Protein AF-A0A416M4A1-F1 (afdb_monomer_lite)

Foldseek 3Di:
DDPPWDWDADPNWIKTKDWAQAQFWQWKAFVNDIFGFPDPDHTGITIDTDPDAQDWTKMWTWGCPPVDTDTDIDIDHHDDDD

pLDDT: mean 93.09, std 5.06, range [66.62, 98.06]

Secondary structure (DSSP, 8-state):
--SSPEEEEETTEEEEEEE-S-S-EEEEEETTEEEE---SSSS-EEEEE---SSSEEEEEEEE-TTSS-EEEEEEEE-----

Sequence (82 aa):
MDSPAKVVIKDGKITATVVWSSPNYDYMLVDGTKYLNENKGGNSTFTIPVSGFDCDIAVVGDTVAMSTPHEIEYTLNFKLVK

Structure (mmCIF, N/CA/C/O backbone):
data_AF-A0A416M4A1-F1
#
_entry.id   AF-A0A416M4A1-F1
#
loop_
_atom_site.group_PDB
_atom_site.id
_atom_site.type_symbol
_atom_site.label_atom_id
_atom_site.label_alt_id
_atom_site.label_comp_id
_atom_site.label_asym_id
_atom_site.label_entity_id
_atom_site.label_seq_id
_atom_site.pdbx_PDB_ins_code
_atom_site.Cartn_x
_atom_site.Cartn_y
_atom_site.Cartn_z
_atom_site.occupancy
_atom_site.B_iso_or_equiv
_atom_site.auth_seq_id
_atom_site.auth_comp_id
_atom_site.auth_asym_id
_atom_site.auth_atom_id
_atom_site.pdbx_PDB_model_num
ATOM 1 N N . MET A 1 1 ? -0.788 8.756 -6.443 1.00 87.19 1 MET A N 1
ATOM 2 C CA . MET A 1 1 ? -1.691 7.678 -5.995 1.00 87.19 1 MET A CA 1
ATOM 3 C C . MET A 1 1 ? -3.065 7.944 -6.554 1.00 87.19 1 MET A C 1
ATOM 5 O O . MET A 1 1 ? -3.439 9.112 -6.632 1.00 87.19 1 MET A O 1
ATOM 9 N N . ASP A 1 2 ? -3.792 6.889 -6.896 1.00 91.94 2 ASP A N 1
ATOM 10 C CA . ASP A 1 2 ? -5.185 7.017 -7.313 1.00 91.94 2 ASP A CA 1
ATOM 11 C C . ASP A 1 2 ? -6.091 7.137 -6.086 1.00 91.94 2 ASP A C 1
ATOM 13 O O . ASP A 1 2 ? -5.893 6.475 -5.064 1.00 91.94 2 ASP A O 1
ATOM 17 N N . SER A 1 3 ? -7.088 8.009 -6.203 1.00 90.19 3 SER A N 1
ATOM 18 C CA . SER A 1 3 ? -8.119 8.251 -5.202 1.00 90.19 3 SER A CA 1
ATOM 19 C C . SER A 1 3 ? -9.452 8.465 -5.927 1.00 90.19 3 SER A C 1
ATOM 21 O O . SER A 1 3 ? -9.466 9.188 -6.928 1.00 90.19 3 SER A O 1
ATOM 23 N N . PRO A 1 4 ? -10.564 7.861 -5.468 1.00 92.31 4 PRO A N 1
ATOM 24 C CA . PRO A 1 4 ? -10.703 7.079 -4.235 1.00 92.31 4 PRO A CA 1
ATOM 25 C C . PRO A 1 4 ? -10.081 5.675 -4.319 1.00 92.31 4 PRO A C 1
ATOM 27 O O . PRO A 1 4 ? -10.128 5.015 -5.355 1.00 92.31 4 PRO A O 1
ATOM 30 N N . ALA A 1 5 ? -9.532 5.202 -3.198 1.00 93.06 5 ALA A N 1
ATOM 31 C CA . ALA A 1 5 ? -9.058 3.827 -3.063 1.00 93.06 5 ALA A CA 1
ATOM 32 C C . ALA A 1 5 ? -10.237 2.861 -2.865 1.00 93.06 5 ALA A C 1
ATOM 34 O O . ALA A 1 5 ? -11.223 3.185 -2.197 1.00 93.06 5 ALA A O 1
ATOM 35 N N . LYS A 1 6 ? -10.122 1.641 -3.399 1.00 93.81 6 LYS A N 1
ATOM 36 C CA . LYS A 1 6 ? -11.100 0.582 -3.127 1.00 93.81 6 LYS A CA 1
ATOM 37 C C . LYS A 1 6 ? -10.850 0.023 -1.729 1.00 93.81 6 LYS A C 1
ATOM 39 O O . LYS A 1 6 ? -9.756 -0.453 -1.447 1.00 93.81 6 LYS 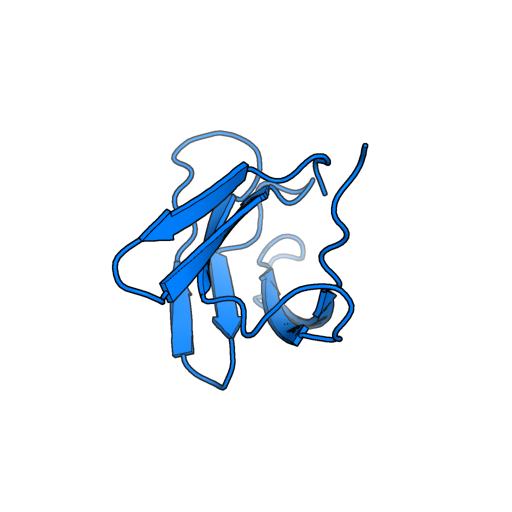A O 1
ATOM 44 N N . VAL A 1 7 ? -11.877 0.022 -0.885 1.00 93.44 7 VAL A N 1
ATOM 45 C CA . VAL A 1 7 ? -11.829 -0.550 0.467 1.00 93.44 7 VAL A CA 1
ATOM 46 C C . VAL A 1 7 ? -12.840 -1.685 0.584 1.00 93.44 7 VAL A C 1
ATOM 48 O O . VAL A 1 7 ? -13.963 -1.584 0.089 1.00 93.44 7 VAL A O 1
ATOM 51 N N . VAL A 1 8 ? -12.440 -2.775 1.234 1.00 95.19 8 VAL A N 1
ATOM 52 C CA . VAL A 1 8 ? -13.298 -3.922 1.547 1.00 95.19 8 VAL A CA 1
ATOM 53 C C . VAL A 1 8 ? -13.261 -4.163 3.049 1.00 95.19 8 VAL A C 1
ATOM 55 O O . VAL A 1 8 ? -12.187 -4.229 3.643 1.00 95.19 8 VAL A O 1
ATOM 58 N N . ILE A 1 9 ? -14.443 -4.314 3.646 1.00 94.25 9 ILE A N 1
ATOM 59 C CA . ILE A 1 9 ? -14.615 -4.700 5.047 1.00 94.25 9 ILE A CA 1
ATOM 60 C C . ILE A 1 9 ? -15.237 -6.091 5.059 1.00 94.25 9 ILE A C 1
ATOM 62 O O . ILE A 1 9 ? -16.342 -6.283 4.547 1.00 94.25 9 ILE A O 1
ATOM 66 N N . LYS A 1 10 ? -14.527 -7.066 5.621 1.00 94.75 10 LYS A N 1
ATOM 67 C CA . LYS A 1 10 ? -14.996 -8.450 5.718 1.00 94.75 10 LYS A CA 1
ATOM 68 C C . LYS A 1 10 ? -14.463 -9.094 6.992 1.00 94.75 10 LYS A C 1
ATOM 70 O O . LYS A 1 10 ? -13.287 -8.948 7.305 1.00 94.75 10 LYS A O 1
ATOM 75 N N . ASP A 1 11 ? -15.329 -9.793 7.725 1.00 93.38 11 ASP A N 1
ATOM 76 C CA . ASP A 1 11 ? -14.971 -10.521 8.953 1.00 93.38 11 ASP A CA 1
ATOM 77 C C . ASP A 1 11 ? -14.238 -9.643 9.993 1.00 93.38 11 ASP A C 1
ATOM 79 O O . ASP A 1 11 ? -13.290 -10.076 10.645 1.00 93.38 11 ASP A O 1
ATOM 83 N N . GLY A 1 12 ? -14.637 -8.369 10.108 1.00 89.81 12 GLY A N 1
ATOM 84 C CA . GLY A 1 12 ? -14.006 -7.393 11.007 1.00 89.81 12 GLY A CA 1
ATOM 85 C C . GLY A 1 12 ? -12.628 -6.888 10.558 1.00 89.81 12 GLY A C 1
ATOM 86 O O . GLY A 1 12 ? -11.997 -6.134 11.292 1.00 89.81 12 GLY A O 1
ATOM 87 N N . LYS A 1 13 ? -12.157 -7.272 9.366 1.00 93.06 13 LYS A N 1
ATOM 88 C CA . LYS A 1 13 ? -10.896 -6.809 8.777 1.00 93.06 13 LYS A CA 1
ATOM 89 C C . LYS A 1 13 ? -11.164 -5.805 7.669 1.00 93.06 13 LYS A C 1
ATOM 91 O O . LYS A 1 13 ? -12.064 -6.000 6.850 1.00 93.06 13 LYS A O 1
ATOM 96 N N . ILE A 1 14 ? -10.352 -4.755 7.637 1.00 94.69 14 ILE A N 1
ATOM 97 C CA . ILE A 1 14 ? -10.396 -3.722 6.607 1.00 94.69 14 ILE A CA 1
ATOM 98 C C . ILE A 1 14 ? -9.166 -3.899 5.719 1.00 94.69 14 ILE A C 1
ATOM 100 O O . ILE A 1 14 ? -8.039 -3.961 6.210 1.00 94.69 14 ILE A O 1
ATOM 104 N N . THR A 1 15 ? -9.384 -3.986 4.412 1.00 95.94 15 THR A N 1
ATOM 105 C CA . THR A 1 15 ? -8.317 -4.020 3.407 1.00 95.94 15 THR A CA 1
ATOM 106 C C . THR A 1 15 ? -8.526 -2.914 2.392 1.00 95.94 15 THR A C 1
ATOM 108 O O . THR A 1 15 ? -9.652 -2.726 1.921 1.00 95.94 15 THR A O 1
ATOM 111 N N . ALA A 1 16 ? -7.453 -2.225 2.021 1.00 96.31 16 ALA A N 1
ATOM 112 C CA . ALA A 1 16 ? -7.463 -1.200 0.990 1.00 96.31 16 ALA A CA 1
ATOM 113 C C . ALA A 1 16 ? -6.590 -1.620 -0.194 1.00 96.31 16 ALA A C 1
ATOM 115 O O . ALA A 1 16 ? -5.457 -2.061 -0.008 1.00 96.31 16 ALA A O 1
ATOM 116 N N . THR A 1 17 ? -7.110 -1.446 -1.407 1.00 96.88 17 THR A N 1
ATOM 117 C CA . THR A 1 17 ? -6.330 -1.539 -2.641 1.00 96.88 17 THR A CA 1
ATOM 118 C C . THR A 1 17 ? -5.823 -0.147 -2.995 1.00 96.8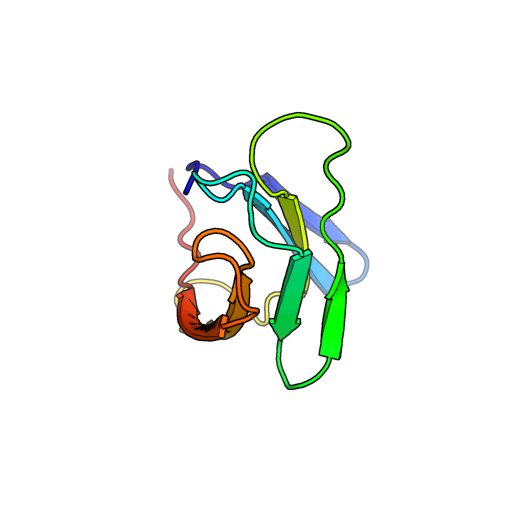8 17 THR A C 1
ATOM 120 O O . THR A 1 17 ? -6.613 0.741 -3.334 1.00 96.88 17 THR A O 1
ATOM 123 N N . VAL A 1 18 ? -4.508 0.044 -2.913 1.00 96.12 18 VAL A N 1
ATOM 124 C CA . VAL A 1 18 ? -3.824 1.294 -3.253 1.00 96.12 18 VAL A CA 1
ATOM 125 C C . VAL A 1 18 ? -3.119 1.163 -4.596 1.00 96.12 18 VAL A C 1
ATOM 127 O O . VAL A 1 18 ? -2.385 0.206 -4.831 1.00 96.12 18 VAL A O 1
ATOM 130 N N . VAL A 1 19 ? -3.323 2.151 -5.468 1.00 96.75 19 VAL A N 1
ATOM 131 C CA . VAL A 1 19 ? -2.650 2.242 -6.769 1.00 96.75 19 VAL A CA 1
ATOM 132 C C . VAL A 1 19 ? -1.690 3.424 -6.739 1.00 96.75 19 VAL A C 1
ATOM 134 O O . VAL A 1 19 ? -2.078 4.579 -6.537 1.00 96.75 19 VAL A O 1
ATOM 137 N N . TRP A 1 20 ? -0.406 3.137 -6.891 1.00 95.00 20 TRP A N 1
ATOM 138 C CA . TRP A 1 20 ? 0.662 4.126 -6.896 1.00 95.00 20 TRP A CA 1
ATOM 139 C C . TRP A 1 20 ? 0.852 4.647 -8.312 1.00 95.00 20 TRP A C 1
ATOM 141 O O . TRP A 1 20 ? 0.810 3.887 -9.264 1.00 95.00 20 TRP A O 1
ATOM 151 N N . SER A 1 21 ? 1.126 5.939 -8.476 1.00 93.25 21 SER A N 1
ATOM 152 C CA . SER A 1 21 ? 1.240 6.566 -9.805 1.00 93.25 21 SER A CA 1
ATOM 153 C C . SER A 1 21 ? 2.470 6.129 -10.612 1.00 93.25 21 SER A C 1
ATOM 155 O O . SER A 1 21 ? 2.669 6.611 -11.721 1.00 93.25 21 SER A O 1
ATOM 157 N N . SER A 1 22 ? 3.316 5.270 -10.043 1.00 92.94 22 SER A N 1
ATOM 158 C CA . SER A 1 22 ? 4.494 4.705 -10.689 1.00 92.94 22 SER A CA 1
ATOM 159 C C . SER A 1 22 ? 4.331 3.188 -10.803 1.00 92.94 22 SER A C 1
ATOM 161 O O . SER A 1 22 ? 3.891 2.558 -9.835 1.00 92.94 22 SER A O 1
ATOM 163 N N . PRO A 1 23 ? 4.727 2.581 -11.931 1.00 94.00 23 PRO A N 1
ATOM 164 C CA . PRO A 1 23 ? 4.751 1.130 -12.109 1.00 94.00 23 PRO A CA 1
ATOM 165 C C . PRO A 1 23 ? 5.949 0.448 -11.425 1.00 94.00 23 PRO A C 1
ATOM 167 O O . PRO A 1 23 ? 6.012 -0.772 -11.385 1.00 94.00 23 PRO A O 1
ATOM 170 N N . ASN A 1 24 ? 6.905 1.226 -10.910 1.00 94.81 24 ASN A N 1
ATOM 171 C CA . ASN A 1 24 ? 8.229 0.731 -10.525 1.00 94.81 24 ASN A CA 1
ATOM 172 C C . ASN A 1 24 ? 8.363 0.379 -9.035 1.00 94.81 24 ASN A C 1
ATOM 174 O O . ASN A 1 24 ? 9.474 0.456 -8.515 1.00 94.81 24 ASN A O 1
ATOM 178 N N . TYR A 1 25 ? 7.262 0.076 -8.341 1.00 95.50 25 TYR A N 1
ATOM 179 C CA . TYR A 1 25 ? 7.315 -0.397 -6.957 1.00 95.50 25 TYR A CA 1
ATOM 180 C C . TYR A 1 25 ? 7.123 -1.912 -6.907 1.00 95.50 25 TYR A C 1
ATOM 182 O O . TYR A 1 25 ? 6.116 -2.422 -7.403 1.00 95.50 25 TYR A O 1
ATOM 190 N N . ASP A 1 26 ? 8.065 -2.618 -6.285 1.00 94.94 26 ASP A N 1
ATOM 191 C CA . ASP A 1 26 ? 8.079 -4.085 -6.247 1.00 94.94 26 ASP A CA 1
ATOM 192 C C . ASP A 1 26 ? 7.293 -4.635 -5.054 1.00 94.94 26 ASP A C 1
ATOM 194 O O . ASP A 1 26 ? 6.520 -5.593 -5.180 1.00 94.94 26 ASP A O 1
ATOM 198 N N . TYR A 1 27 ? 7.461 -4.020 -3.882 1.00 96.50 27 TYR A N 1
ATOM 199 C CA . TYR A 1 27 ? 6.738 -4.386 -2.671 1.00 96.50 27 TYR A CA 1
ATOM 200 C C . TYR A 1 27 ? 6.479 -3.193 -1.753 1.00 96.50 27 TYR A C 1
ATOM 202 O O . TYR A 1 27 ? 7.116 -2.144 -1.839 1.00 96.50 27 TYR A O 1
ATOM 210 N N . MET A 1 28 ? 5.539 -3.398 -0.837 1.00 97.31 28 MET A N 1
ATOM 211 C CA . MET A 1 28 ? 5.257 -2.526 0.290 1.00 97.31 28 MET A CA 1
ATOM 212 C C . MET A 1 28 ? 5.437 -3.294 1.597 1.00 97.31 28 MET A C 1
ATOM 214 O O . MET A 1 28 ? 4.994 -4.437 1.709 1.00 97.31 28 MET A O 1
ATOM 218 N N . LEU A 1 29 ? 6.050 -2.672 2.598 1.00 97.81 29 LEU A N 1
ATOM 219 C CA . LEU A 1 29 ? 6.030 -3.143 3.976 1.00 97.81 29 LEU A CA 1
ATOM 220 C C . LEU A 1 29 ? 4.962 -2.378 4.756 1.00 97.81 29 LEU A C 1
ATOM 222 O O . LEU A 1 29 ? 4.956 -1.148 4.747 1.00 97.81 29 LEU A O 1
ATOM 226 N N . VAL A 1 30 ? 4.093 -3.107 5.451 1.00 96.50 30 VAL A N 1
ATOM 227 C CA . VAL A 1 30 ? 3.127 -2.560 6.415 1.00 96.50 30 VAL A CA 1
ATOM 228 C C . VAL A 1 30 ? 3.339 -3.299 7.726 1.00 96.50 30 VAL A C 1
ATOM 230 O O . VAL A 1 30 ? 3.239 -4.527 7.752 1.00 96.50 30 VAL A O 1
ATOM 233 N N . ASP A 1 31 ? 3.719 -2.575 8.780 1.00 92.75 31 ASP A N 1
ATOM 234 C CA . ASP A 1 31 ? 4.126 -3.152 10.072 1.00 92.75 31 ASP A CA 1
ATOM 235 C C . ASP A 1 31 ? 5.156 -4.295 9.921 1.00 92.75 31 ASP A C 1
ATOM 237 O O . ASP A 1 31 ? 5.049 -5.361 10.528 1.00 92.75 31 ASP A O 1
ATOM 241 N N . GLY A 1 32 ? 6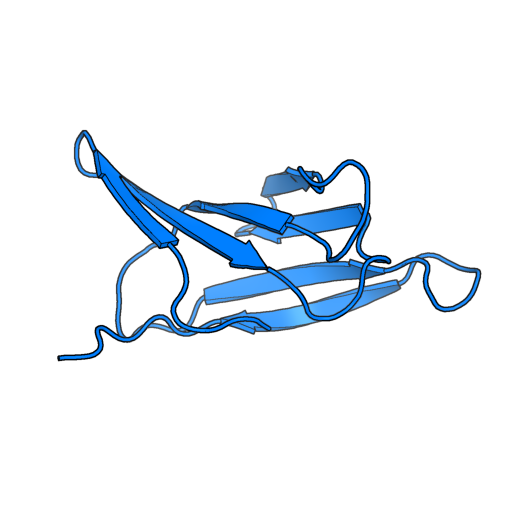.132 -4.112 9.023 1.00 93.94 32 GLY A N 1
ATOM 242 C CA . GLY A 1 32 ? 7.168 -5.106 8.706 1.00 93.94 32 GLY A CA 1
ATOM 243 C C . GLY A 1 32 ? 6.702 -6.295 7.850 1.00 93.94 32 GLY A C 1
ATOM 244 O O . GLY A 1 32 ? 7.526 -7.110 7.435 1.00 93.94 32 GLY A O 1
ATOM 245 N N . THR A 1 33 ? 5.409 -6.400 7.535 1.00 97.19 33 THR A N 1
ATOM 246 C CA . THR A 1 33 ? 4.869 -7.449 6.657 1.00 97.19 33 THR A CA 1
ATOM 247 C C . THR A 1 33 ? 4.961 -7.025 5.196 1.00 97.19 33 THR A C 1
ATOM 249 O O . THR A 1 33 ? 4.518 -5.936 4.842 1.00 97.19 33 THR A O 1
ATOM 252 N N . LYS A 1 34 ? 5.505 -7.897 4.340 1.00 97.69 34 LYS A N 1
ATOM 253 C CA . LYS A 1 34 ? 5.714 -7.631 2.911 1.00 97.69 34 LYS A CA 1
ATOM 254 C C . LYS A 1 34 ? 4.485 -7.969 2.059 1.00 97.69 34 LYS A C 1
ATOM 256 O O . LYS A 1 34 ? 3.994 -9.094 2.101 1.00 97.69 34 LYS A O 1
ATOM 261 N N . TYR A 1 35 ? 4.079 -7.021 1.219 1.00 97.69 35 TYR A N 1
ATOM 262 C CA . TYR A 1 35 ? 3.018 -7.127 0.217 1.00 97.69 35 TYR A CA 1
ATOM 263 C C . TYR A 1 35 ? 3.614 -6.867 -1.162 1.00 97.69 35 TYR A C 1
ATOM 265 O O . TYR A 1 35 ? 4.192 -5.810 -1.395 1.00 97.69 35 TYR A O 1
ATOM 273 N N . LEU A 1 36 ? 3.509 -7.836 -2.067 1.00 97.12 36 LEU A N 1
ATOM 274 C CA . LEU A 1 36 ? 4.054 -7.710 -3.419 1.00 97.12 36 LEU A CA 1
ATOM 275 C C . LEU A 1 36 ? 3.108 -6.917 -4.319 1.00 97.12 36 LEU A C 1
ATOM 277 O O . LEU A 1 36 ? 1.895 -6.921 -4.106 1.00 97.12 36 LEU A O 1
ATOM 281 N N . ASN A 1 37 ? 3.669 -6.277 -5.340 1.00 96.62 37 ASN A N 1
ATOM 282 C CA . ASN A 1 37 ? 2.888 -5.628 -6.382 1.00 96.62 37 ASN A CA 1
ATOM 283 C C . ASN A 1 37 ? 2.000 -6.658 -7.105 1.00 96.62 37 ASN A C 1
ATOM 285 O O . ASN A 1 37 ? 2.470 -7.671 -7.623 1.00 96.62 37 ASN A O 1
ATOM 289 N N . GLU A 1 38 ? 0.697 -6.396 -7.120 1.00 96.88 38 GLU A N 1
ATOM 290 C CA . GLU A 1 38 ? -0.338 -7.256 -7.701 1.00 96.88 38 GLU A CA 1
ATOM 291 C C . GLU A 1 38 ? -0.534 -6.992 -9.202 1.00 96.88 38 GLU A C 1
ATOM 293 O O . GLU A 1 38 ? -1.188 -7.770 -9.906 1.00 96.88 38 GLU A O 1
ATOM 298 N N . ASN A 1 39 ? 0.008 -5.882 -9.706 1.00 91.19 39 ASN A N 1
ATOM 299 C CA . ASN A 1 39 ? -0.176 -5.443 -11.077 1.00 91.19 39 ASN A CA 1
ATOM 300 C C . ASN A 1 39 ? 0.756 -6.202 -12.050 1.00 91.19 39 ASN A C 1
ATOM 302 O O . ASN A 1 39 ? 1.933 -6.405 -11.771 1.00 91.19 39 ASN A O 1
ATOM 306 N N . LYS A 1 40 ? 0.235 -6.610 -13.221 1.00 80.69 40 LYS A N 1
ATOM 307 C CA . LYS A 1 40 ? 0.987 -7.314 -14.290 1.00 80.69 40 LYS A CA 1
ATOM 308 C C . LYS A 1 40 ? 1.272 -6.448 -15.531 1.00 80.69 40 LYS A C 1
ATOM 310 O O . LYS A 1 40 ? 1.654 -6.971 -16.575 1.00 80.69 40 LYS A O 1
ATOM 315 N N . GLY A 1 41 ? 1.043 -5.143 -15.436 1.00 79.31 41 GLY A N 1
ATOM 316 C CA . GLY A 1 41 ? 1.191 -4.142 -16.490 1.00 79.31 41 GLY A CA 1
ATOM 317 C C . GLY A 1 41 ? 0.445 -2.849 -16.137 1.00 79.31 41 GLY A C 1
ATOM 318 O O . GLY A 1 41 ? -0.786 -2.826 -16.115 1.00 79.31 41 GLY A O 1
ATOM 319 N N . GLY A 1 42 ? 1.190 -1.773 -15.868 1.00 90.56 42 GLY A N 1
ATOM 320 C CA . GLY A 1 42 ? 0.653 -0.488 -15.414 1.00 90.56 42 GLY A CA 1
ATOM 321 C C . GLY A 1 42 ? 1.132 -0.112 -14.012 1.00 90.56 42 GLY A C 1
ATOM 322 O O . GLY A 1 42 ? 2.151 -0.600 -13.537 1.00 90.56 42 GLY A O 1
ATOM 323 N N . ASN A 1 43 ? 0.400 0.795 -13.372 1.00 96.06 43 ASN A N 1
ATOM 324 C CA . ASN A 1 43 ? 0.733 1.365 -12.070 1.00 96.06 43 ASN A CA 1
ATOM 325 C C . ASN A 1 43 ? 0.778 0.316 -10.945 1.00 96.06 43 ASN A C 1
ATOM 327 O O . ASN A 1 43 ? -0.065 -0.583 -10.883 1.00 96.06 43 ASN A O 1
ATOM 331 N N . SER A 1 44 ? 1.733 0.461 -10.023 1.00 96.62 44 SER A N 1
ATOM 332 C CA . SER A 1 44 ? 1.923 -0.505 -8.933 1.00 96.62 44 SER A CA 1
ATOM 333 C C . SER A 1 44 ? 0.682 -0.558 -8.052 1.00 96.62 44 SER A C 1
ATOM 335 O O . SER A 1 44 ? 0.153 0.482 -7.656 1.00 96.62 44 SER A O 1
ATOM 337 N N . THR A 1 45 ? 0.194 -1.764 -7.775 1.00 97.69 45 THR A N 1
ATOM 338 C CA . THR A 1 45 ? -1.059 -1.990 -7.047 1.00 97.69 45 THR A CA 1
ATOM 339 C C . THR A 1 45 ? -0.799 -2.909 -5.867 1.00 97.69 45 THR A C 1
ATOM 341 O O . THR A 1 45 ? -0.172 -3.950 -6.032 1.00 97.69 45 THR A O 1
ATOM 344 N N . PHE A 1 46 ? -1.290 -2.539 -4.688 1.00 97.62 46 PHE A N 1
ATOM 345 C CA . PHE A 1 46 ? -1.117 -3.322 -3.467 1.00 97.62 46 PHE A CA 1
ATOM 346 C C . PHE A 1 46 ? -2.442 -3.420 -2.725 1.00 97.62 46 PHE A C 1
ATOM 348 O O . PHE A 1 46 ? -3.121 -2.405 -2.555 1.00 97.62 46 PHE A O 1
ATOM 355 N N . THR A 1 47 ? -2.777 -4.606 -2.223 1.00 97.44 47 THR A N 1
ATOM 356 C CA . THR A 1 47 ? -3.872 -4.786 -1.270 1.00 97.44 47 THR A CA 1
ATOM 357 C C . THR A 1 47 ? -3.291 -5.010 0.120 1.00 97.44 47 THR A C 1
ATOM 359 O O . THR A 1 47 ? -2.645 -6.024 0.380 1.00 97.44 47 THR A O 1
ATOM 362 N N . ILE A 1 48 ? -3.517 -4.048 1.014 1.00 96.44 48 ILE A N 1
ATOM 363 C CA . ILE A 1 48 ? -2.933 -4.022 2.360 1.00 96.44 48 ILE A CA 1
ATOM 364 C C . ILE A 1 48 ? -4.020 -4.001 3.439 1.00 96.44 48 ILE A C 1
ATOM 366 O O . ILE A 1 48 ? -5.108 -3.460 3.202 1.00 96.44 48 ILE A O 1
ATOM 370 N N . PRO A 1 49 ? -3.762 -4.563 4.633 1.00 95.69 49 PRO A N 1
ATOM 371 C CA . PRO A 1 49 ? -4.609 -4.312 5.786 1.00 95.69 49 PRO A CA 1
ATOM 372 C C . PRO A 1 49 ? -4.491 -2.844 6.194 1.00 95.69 49 PRO A C 1
ATOM 374 O O . PRO A 1 49 ? -3.416 -2.250 6.126 1.00 95.69 49 PRO A O 1
ATOM 377 N N . VAL A 1 50 ? -5.599 -2.271 6.648 1.00 93.44 50 VAL A N 1
ATOM 378 C CA . VAL A 1 50 ? -5.615 -0.936 7.248 1.00 93.44 50 VAL A CA 1
ATOM 379 C C . VAL A 1 50 ? -6.197 -1.033 8.651 1.00 93.44 50 VAL A C 1
ATOM 381 O O . VAL A 1 50 ? -7.178 -1.741 8.882 1.00 93.44 50 VAL A O 1
ATOM 384 N N . SER A 1 51 ? -5.565 -0.350 9.602 1.00 90.00 51 SER A N 1
ATOM 385 C CA . SER A 1 51 ? -5.956 -0.380 11.016 1.00 90.00 51 SER A CA 1
ATOM 386 C C . SER A 1 51 ? -7.249 0.395 11.290 1.00 90.00 51 SER A C 1
ATOM 388 O O . SER A 1 51 ? -7.919 0.140 12.289 1.00 90.00 51 SER A O 1
ATOM 390 N N . GLY A 1 52 ? -7.628 1.309 10.395 1.00 90.06 52 GLY A N 1
ATOM 391 C CA . GLY A 1 52 ? -8.833 2.116 10.505 1.00 90.06 52 GLY A CA 1
ATOM 392 C C . GLY A 1 52 ? -8.888 3.226 9.460 1.00 90.06 52 GLY A C 1
ATOM 393 O O . GLY A 1 52 ? -8.163 3.206 8.465 1.00 90.06 52 GLY A O 1
ATOM 394 N N . PHE A 1 53 ? -9.773 4.188 9.710 1.00 91.56 53 PHE A N 1
ATOM 395 C CA . PHE A 1 53 ? -9.889 5.439 8.963 1.00 91.56 53 PHE A CA 1
ATOM 396 C C . PHE A 1 53 ? -9.456 6.603 9.856 1.00 91.56 53 PHE A C 1
ATOM 398 O O . PHE A 1 53 ? -9.450 6.470 11.080 1.00 91.56 53 PHE A O 1
ATOM 405 N N . ASP A 1 54 ? -9.100 7.732 9.241 1.00 91.06 54 ASP A N 1
ATOM 406 C CA . ASP A 1 54 ? -8.667 8.958 9.929 1.00 91.06 54 ASP A CA 1
ATOM 407 C C . ASP A 1 54 ? -7.440 8.772 10.847 1.00 91.06 54 ASP A C 1
ATOM 409 O O . ASP A 1 54 ? -7.177 9.588 11.731 1.00 91.06 54 ASP A O 1
ATOM 413 N N . CYS A 1 55 ? -6.654 7.723 10.603 1.00 89.62 55 CYS A N 1
ATOM 414 C CA . CYS A 1 55 ? -5.387 7.446 11.262 1.00 89.62 55 CYS A CA 1
ATOM 415 C C . CYS A 1 55 ? -4.247 7.344 10.246 1.00 89.62 55 CYS A C 1
ATOM 417 O O . CYS A 1 55 ? -4.448 7.013 9.074 1.00 89.62 55 CYS A O 1
ATOM 419 N N . ASP A 1 56 ? -3.046 7.637 10.729 1.00 94.31 56 ASP A N 1
ATOM 420 C CA . ASP A 1 56 ? -1.821 7.521 9.956 1.00 94.31 56 ASP A CA 1
ATOM 421 C C . ASP A 1 56 ? -1.320 6.078 9.982 1.00 94.31 56 ASP A C 1
ATOM 423 O O . ASP A 1 56 ? -1.209 5.453 11.039 1.00 94.31 56 ASP A O 1
ATOM 427 N N . ILE A 1 57 ? -1.014 5.557 8.799 1.00 93.62 57 ILE A N 1
ATOM 428 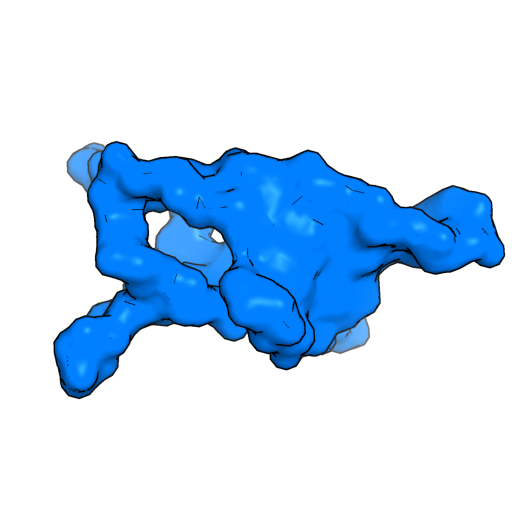C CA . ILE A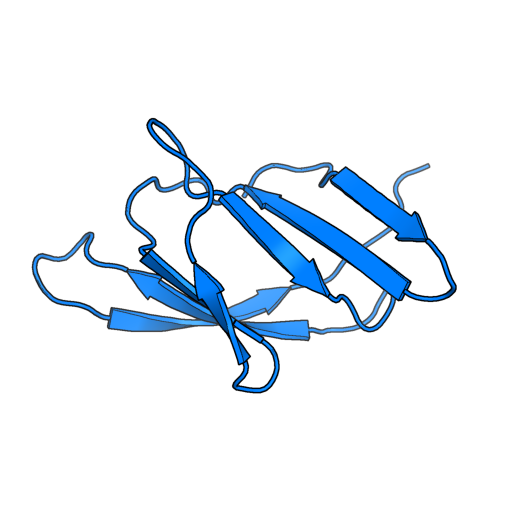 1 57 ? -0.485 4.215 8.586 1.00 93.62 57 ILE A CA 1
ATOM 429 C C . ILE A 1 57 ? 0.886 4.368 7.939 1.00 93.62 57 ILE A C 1
ATOM 431 O O . ILE A 1 57 ? 0.992 4.813 6.794 1.00 93.62 57 ILE A O 1
ATOM 435 N N . ALA A 1 58 ? 1.935 4.016 8.678 1.00 96.44 58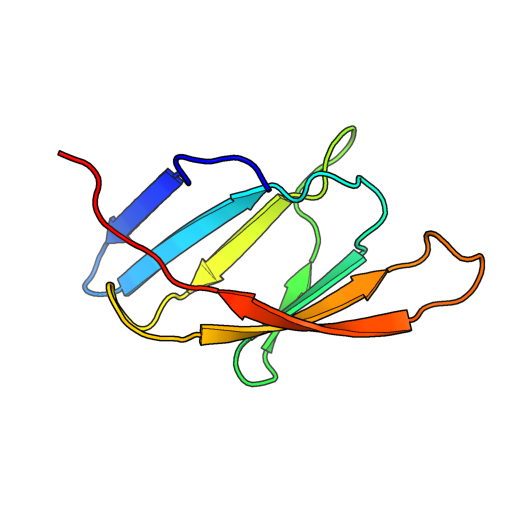 ALA A N 1
ATOM 436 C CA . ALA A 1 58 ? 3.294 4.015 8.158 1.00 96.44 58 ALA A CA 1
ATOM 437 C C . ALA A 1 58 ? 3.497 2.817 7.224 1.00 96.44 58 ALA A C 1
ATOM 439 O O . ALA A 1 58 ? 3.153 1.681 7.561 1.00 96.44 58 ALA A O 1
ATOM 440 N N . VAL A 1 59 ? 4.070 3.072 6.052 1.00 97.06 59 VAL A N 1
ATOM 441 C CA . VAL A 1 59 ? 4.423 2.042 5.074 1.00 97.06 59 VAL A CA 1
ATOM 442 C C . VAL A 1 59 ? 5.797 2.328 4.481 1.00 97.06 59 VAL A C 1
ATOM 444 O O . VAL A 1 59 ? 6.225 3.479 4.411 1.00 97.06 59 VAL A O 1
ATOM 447 N N . VAL A 1 60 ? 6.474 1.288 4.005 1.00 98.06 60 VAL A N 1
ATOM 448 C CA . VAL A 1 60 ? 7.732 1.422 3.257 1.00 98.06 60 VAL A CA 1
ATOM 449 C C . VAL A 1 60 ? 7.520 0.874 1.858 1.00 98.06 60 VAL A C 1
ATOM 451 O O . VAL A 1 60 ? 7.136 -0.283 1.711 1.00 98.06 60 VAL A O 1
ATOM 454 N N . GLY A 1 61 ? 7.723 1.695 0.833 1.00 96.56 61 GLY A N 1
ATOM 455 C CA . GLY A 1 61 ? 7.663 1.268 -0.564 1.00 96.56 61 GLY A CA 1
ATOM 456 C C . GLY A 1 61 ? 9.062 1.035 -1.114 1.00 96.56 61 GLY A C 1
ATOM 457 O O . GLY A 1 61 ? 9.899 1.931 -1.028 1.00 96.56 61 GLY A O 1
ATOM 458 N N . ASP A 1 62 ? 9.300 -0.130 -1.707 1.00 96.56 62 ASP A N 1
ATOM 459 C CA . ASP A 1 62 ? 10.532 -0.424 -2.441 1.00 96.56 62 ASP A CA 1
ATOM 460 C C . ASP A 1 62 ? 10.352 -0.103 -3.923 1.00 96.56 62 ASP A C 1
ATOM 462 O O . ASP A 1 62 ? 9.396 -0.569 -4.549 1.00 96.56 62 ASP A O 1
ATOM 466 N N . THR A 1 63 ? 11.245 0.725 -4.466 1.00 93.06 63 THR A N 1
ATOM 467 C CA . THR A 1 63 ? 11.239 1.144 -5.868 1.00 93.06 63 THR A CA 1
ATOM 468 C C . THR A 1 63 ? 12.549 0.836 -6.568 1.00 93.06 63 THR A C 1
ATOM 470 O O . THR A 1 63 ? 13.632 1.096 -6.047 1.00 93.06 63 THR A O 1
ATOM 473 N N . VAL A 1 64 ? 12.439 0.375 -7.812 1.00 88.25 64 VAL A N 1
ATOM 474 C CA . VAL A 1 64 ? 13.571 0.099 -8.712 1.00 88.25 64 VAL A CA 1
ATOM 475 C C . VAL A 1 64 ? 13.703 1.134 -9.830 1.00 88.25 64 VAL A C 1
ATOM 477 O O . VAL A 1 64 ? 14.525 0.993 -10.736 1.00 88.25 64 VAL A O 1
ATOM 480 N N . ALA A 1 65 ? 12.926 2.222 -9.768 1.00 85.81 65 ALA A N 1
ATOM 481 C CA . ALA A 1 65 ? 12.912 3.275 -10.790 1.00 85.81 65 ALA A CA 1
ATOM 482 C C . ALA A 1 65 ? 14.283 3.941 -11.023 1.00 85.81 65 ALA A C 1
ATOM 484 O O . ALA A 1 65 ? 14.504 4.540 -12.073 1.00 85.81 65 ALA A O 1
ATOM 485 N N . MET A 1 66 ? 15.192 3.857 -10.048 1.00 84.50 66 MET A N 1
ATOM 486 C CA . MET A 1 66 ? 16.508 4.504 -10.069 1.00 84.50 66 MET A CA 1
ATOM 487 C C . MET A 1 66 ? 17.652 3.528 -10.393 1.00 84.50 66 MET A C 1
ATOM 489 O O . MET A 1 66 ? 18.804 3.809 -10.086 1.00 84.50 66 MET A O 1
ATOM 493 N N . SER A 1 67 ? 17.361 2.397 -11.049 1.00 83.00 67 SER A N 1
ATOM 494 C CA . SER A 1 67 ? 18.326 1.332 -11.413 1.00 83.00 67 SER A CA 1
ATOM 495 C C . SER A 1 67 ? 18.929 0.548 -10.237 1.00 83.00 67 SER A C 1
ATOM 497 O O . SER A 1 67 ? 19.585 -0.469 -10.454 1.00 83.00 67 SER A O 1
ATOM 499 N N . THR A 1 68 ? 18.673 0.974 -9.003 1.00 85.31 68 THR A N 1
ATOM 500 C CA . THR A 1 68 ? 18.929 0.239 -7.759 1.00 85.31 68 THR A CA 1
ATOM 501 C C . THR A 1 68 ? 17.662 0.223 -6.900 1.00 85.31 68 THR A C 1
ATOM 503 O O . THR A 1 68 ? 16.885 1.176 -6.990 1.00 85.31 68 THR A O 1
ATOM 506 N N . PRO A 1 69 ? 17.435 -0.820 -6.077 1.00 92.12 69 PRO A N 1
ATOM 507 C CA . PRO A 1 69 ? 16.338 -0.828 -5.113 1.00 92.12 69 PRO A CA 1
ATOM 508 C C . PRO A 1 69 ? 16.505 0.272 -4.061 1.00 92.12 69 PRO A C 1
ATOM 510 O O . PRO A 1 69 ? 17.594 0.451 -3.507 1.00 92.12 69 PRO A O 1
ATOM 513 N N . HIS A 1 70 ? 15.422 0.990 -3.782 1.00 94.56 70 HIS A N 1
ATOM 514 C CA . HIS A 1 70 ? 15.342 1.983 -2.718 1.00 94.56 70 HIS A CA 1
ATOM 515 C C . HIS A 1 70 ? 14.062 1.803 -1.917 1.00 94.56 70 HIS A C 1
ATOM 517 O O . HIS A 1 70 ? 12.969 1.861 -2.474 1.00 94.56 70 HIS A O 1
ATOM 523 N N . GLU A 1 71 ? 14.208 1.678 -0.603 1.00 96.50 71 GLU A N 1
ATOM 524 C CA . GLU A 1 71 ? 13.099 1.755 0.340 1.00 96.50 71 GLU A CA 1
ATOM 525 C C . GLU A 1 71 ? 12.823 3.223 0.693 1.00 96.50 71 GLU A C 1
ATOM 527 O O . GLU A 1 71 ? 13.731 3.974 1.058 1.00 96.50 71 GLU A O 1
ATOM 532 N N . ILE A 1 72 ? 11.566 3.643 0.554 1.00 95.94 72 ILE A N 1
ATOM 533 C CA . ILE A 1 72 ? 11.102 4.997 0.866 1.00 95.94 72 ILE A CA 1
ATOM 534 C C . ILE A 1 72 ? 9.945 4.895 1.859 1.00 95.94 72 ILE A C 1
ATOM 536 O O . ILE A 1 72 ? 8.983 4.157 1.635 1.00 95.94 72 ILE A O 1
ATOM 540 N N . GLU A 1 73 ? 10.032 5.650 2.950 1.00 97.38 73 GLU A N 1
ATOM 541 C CA . GLU A 1 73 ? 8.987 5.732 3.969 1.00 97.38 73 GLU A CA 1
ATOM 542 C C . GLU A 1 73 ? 7.846 6.657 3.526 1.00 97.38 73 GLU A C 1
ATOM 544 O O . GLU A 1 73 ? 8.067 7.762 3.023 1.00 97.38 73 GLU A O 1
ATOM 549 N N . TYR A 1 74 ? 6.611 6.216 3.752 1.00 96.44 74 TYR A N 1
ATOM 550 C CA . TYR A 1 74 ? 5.398 6.985 3.501 1.00 96.44 74 TYR A CA 1
ATOM 551 C C . TYR A 1 74 ? 4.420 6.856 4.663 1.00 96.44 74 TYR A C 1
ATOM 553 O O . TYR A 1 74 ? 4.373 5.842 5.358 1.00 96.44 74 TYR A O 1
ATOM 561 N N . THR A 1 75 ? 3.556 7.860 4.790 1.00 95.88 75 THR A N 1
ATOM 562 C CA . THR A 1 75 ? 2.390 7.819 5.671 1.00 95.88 75 THR A CA 1
ATOM 563 C C . THR A 1 75 ? 1.128 7.866 4.823 1.00 95.88 75 THR A C 1
ATOM 565 O O . THR A 1 75 ? 0.919 8.811 4.059 1.00 95.88 75 THR A O 1
ATOM 568 N N . LEU A 1 76 ? 0.285 6.844 4.949 1.00 94.94 76 LEU A N 1
ATOM 569 C CA . LEU A 1 76 ? -1.016 6.772 4.294 1.00 94.94 76 LEU A CA 1
ATOM 570 C C . LEU A 1 76 ? -2.117 7.112 5.295 1.00 94.94 76 LEU A C 1
ATOM 572 O O . LEU A 1 76 ? -2.100 6.640 6.426 1.00 94.94 76 LEU A O 1
ATOM 576 N N . ASN A 1 77 ? -3.096 7.898 4.856 1.00 94.50 77 ASN A N 1
ATOM 577 C CA . ASN A 1 77 ? -4.266 8.248 5.652 1.00 94.50 77 ASN A CA 1
ATOM 578 C C . ASN A 1 77 ? -5.522 8.021 4.804 1.00 94.50 77 ASN A C 1
ATOM 580 O O . ASN A 1 77 ? -5.649 8.571 3.706 1.00 94.50 77 ASN A O 1
ATOM 584 N N . PHE A 1 78 ? -6.435 7.184 5.295 1.00 92.31 78 PHE A N 1
ATOM 585 C CA . PHE A 1 78 ? -7.664 6.830 4.589 1.00 92.31 78 PHE A CA 1
ATOM 586 C C . PHE A 1 78 ? -8.839 7.613 5.162 1.00 92.31 78 PHE A C 1
ATOM 588 O O . PHE A 1 78 ? -9.185 7.453 6.332 1.00 92.31 78 PHE A O 1
ATOM 595 N N . LYS A 1 79 ? -9.480 8.421 4.313 1.00 91.62 79 LYS A N 1
ATOM 596 C CA . LYS A 1 79 ? -10.661 9.214 4.666 1.00 91.62 79 LYS A CA 1
ATOM 597 C C . LYS A 1 79 ? -11.855 8.789 3.834 1.00 91.62 79 LYS A C 1
ATOM 599 O O . LYS A 1 79 ? -11.750 8.646 2.615 1.00 91.62 79 LYS A O 1
ATOM 604 N N . LEU A 1 80 ? -12.994 8.615 4.495 1.00 86.94 80 LEU A N 1
ATOM 605 C CA . LEU A 1 80 ? -14.255 8.361 3.811 1.00 86.94 80 LEU A CA 1
ATOM 606 C C . LEU A 1 80 ? -14.722 9.650 3.131 1.00 86.94 80 LEU A C 1
ATOM 608 O O . LEU A 1 80 ? -14.880 10.687 3.773 1.00 86.94 80 LEU A O 1
ATOM 612 N N . VAL A 1 81 ? -14.942 9.574 1.822 1.00 82.75 81 VAL A N 1
ATOM 613 C CA . VAL A 1 81 ? -15.565 10.648 1.045 1.00 82.75 81 VAL A CA 1
ATOM 614 C C . VAL A 1 81 ? -17.073 10.409 0.982 1.00 82.75 81 VAL A C 1
ATOM 616 O O . VAL A 1 81 ? -17.513 9.264 0.873 1.00 82.75 81 VAL A O 1
ATOM 619 N N . LYS A 1 82 ? -17.850 11.483 1.129 1.00 66.62 82 LYS A N 1
ATOM 620 C CA . LYS A 1 82 ? -19.316 11.463 1.192 1.00 66.62 82 LYS A CA 1
ATOM 621 C C . LYS A 1 82 ? -19.936 11.792 -0.160 1.00 66.62 82 LYS A C 1
ATOM 623 O O . LYS A 1 82 ? -19.336 12.624 -0.874 1.00 66.62 82 LYS A O 1
#

Radius of gyration: 12.68 Å; chains: 1; bounding box: 38×22×28 Å